Protein AF-A0A962T530-F1 (afdb_monomer_lite)

Secondary structure (DSSP, 8-state):
----TT-SS---S-SS-HHHHHHHHHHHHHHHHHHHHHHHHT--GGGT-----GGGS------

Structure (mmCIF, N/CA/C/O backbone):
data_AF-A0A962T530-F1
#
_entry.id   AF-A0A962T530-F1
#
loop_
_atom_site.group_PDB
_atom_site.id
_atom_site.type_symbol
_atom_site.label_atom_id
_atom_site.label_alt_id
_atom_site.label_comp_id
_atom_site.label_asym_id
_atom_site.label_entity_id
_atom_site.label_seq_id
_atom_site.pdbx_PDB_ins_code
_atom_site.Cartn_x
_atom_site.Cartn_y
_atom_site.Cartn_z
_atom_site.occupancy
_atom_site.B_iso_or_equiv
_atom_site.auth_seq_id
_atom_site.auth_comp_id
_atom_site.auth_asym_id
_atom_site.auth_atom_id
_atom_site.pdbx_PDB_model_num
ATOM 1 N N . ASN A 1 1 ? 8.324 -4.525 -16.407 1.00 77.25 1 ASN A N 1
ATOM 2 C CA . ASN A 1 1 ? 8.674 -5.959 -16.345 1.00 77.25 1 ASN A CA 1
ATOM 3 C C . ASN A 1 1 ? 7.773 -6.647 -15.318 1.00 77.25 1 ASN A C 1
ATOM 5 O O . ASN A 1 1 ? 8.271 -7.130 -14.321 1.00 77.25 1 ASN A O 1
ATOM 9 N N . ASN A 1 2 ? 6.448 -6.645 -15.495 1.00 88.19 2 ASN A N 1
ATOM 10 C CA . ASN A 1 2 ? 5.532 -7.206 -14.492 1.00 88.19 2 ASN A CA 1
ATOM 11 C C . ASN A 1 2 ? 4.253 -7.697 -15.182 1.00 88.19 2 ASN A C 1
ATOM 13 O O . ASN A 1 2 ? 3.780 -7.021 -16.098 1.00 88.19 2 ASN A O 1
ATOM 17 N N . SER A 1 3 ? 3.715 -8.845 -14.753 1.00 92.38 3 SER A N 1
ATOM 18 C CA . SER A 1 3 ? 2.360 -9.276 -15.123 1.00 92.38 3 SER A CA 1
ATOM 19 C C . SER A 1 3 ? 1.389 -8.924 -13.990 1.00 92.38 3 SER A C 1
ATOM 21 O O . SER A 1 3 ? 1.680 -9.264 -12.842 1.00 92.38 3 SER A O 1
ATOM 23 N N . PRO A 1 4 ? 0.257 -8.258 -14.277 1.00 93.44 4 PRO A N 1
ATOM 24 C CA . PRO A 1 4 ? -0.767 -7.937 -13.284 1.00 93.44 4 PRO A CA 1
ATOM 25 C C . PRO A 1 4 ? -1.728 -9.101 -12.973 1.00 93.44 4 PRO A C 1
ATOM 27 O O . PRO A 1 4 ? -2.702 -8.901 -12.247 1.00 93.44 4 PRO A O 1
ATOM 30 N N . ASP A 1 5 ? -1.501 -10.300 -13.520 1.00 96.06 5 ASP A N 1
ATOM 31 C CA . ASP A 1 5 ? -2.394 -11.446 -13.321 1.00 96.06 5 ASP A CA 1
ATOM 32 C C . ASP A 1 5 ? -2.588 -11.762 -11.827 1.00 96.06 5 ASP A C 1
ATOM 34 O O . ASP A 1 5 ? -1.631 -11.965 -11.080 1.00 96.06 5 ASP A O 1
ATOM 38 N N . GLY A 1 6 ? -3.848 -11.815 -11.387 1.00 94.88 6 GLY A N 1
ATOM 39 C CA . GLY A 1 6 ? -4.207 -12.076 -9.988 1.00 94.88 6 GLY A CA 1
ATOM 40 C C . GLY A 1 6 ? -4.172 -10.854 -9.062 1.00 94.88 6 GLY A C 1
ATOM 41 O O . GLY A 1 6 ? -4.450 -11.001 -7.874 1.00 94.88 6 GLY A O 1
ATOM 42 N N . VAL A 1 7 ? -3.881 -9.654 -9.574 1.00 93.50 7 VAL A N 1
ATOM 43 C CA . VAL A 1 7 ? -3.943 -8.402 -8.806 1.00 93.50 7 VAL A CA 1
ATOM 44 C C . VAL A 1 7 ? -5.297 -7.725 -9.022 1.00 93.50 7 VAL A C 1
ATOM 46 O O . VAL A 1 7 ? -5.648 -7.366 -10.141 1.00 93.50 7 VAL A O 1
ATOM 49 N N . ASN A 1 8 ? -6.058 -7.511 -7.945 1.00 96.94 8 ASN A N 1
ATOM 50 C CA . ASN A 1 8 ? -7.374 -6.862 -8.033 1.00 96.94 8 ASN A CA 1
ATOM 51 C C . ASN A 1 8 ? -7.288 -5.364 -8.357 1.00 96.94 8 ASN A C 1
ATOM 53 O O . ASN A 1 8 ? -8.122 -4.848 -9.093 1.00 96.94 8 ASN A O 1
ATOM 57 N N . TYR A 1 9 ? -6.285 -4.680 -7.804 1.00 92.62 9 TYR A N 1
ATOM 58 C CA . TYR A 1 9 ? -6.093 -3.239 -7.953 1.00 92.62 9 TYR A CA 1
ATOM 59 C C . TYR A 1 9 ? -4.665 -2.964 -8.404 1.00 92.62 9 TYR A C 1
ATOM 61 O O . TYR A 1 9 ? -3.730 -2.916 -7.605 1.00 92.62 9 TYR A O 1
ATOM 69 N N . VAL A 1 10 ? -4.493 -2.842 -9.716 1.00 93.75 10 VAL A N 1
ATOM 70 C CA . VAL A 1 10 ? -3.186 -2.607 -10.328 1.00 93.75 10 VAL A CA 1
ATOM 71 C C . VAL A 1 10 ? -2.865 -1.118 -10.263 1.00 93.75 10 VAL A C 1
ATOM 73 O O . VAL A 1 10 ? -3.616 -0.297 -10.784 1.00 93.75 10 VAL A O 1
ATOM 76 N N . VAL A 1 11 ? -1.717 -0.776 -9.676 1.00 91.56 11 VAL A N 1
ATOM 77 C CA . VAL A 1 11 ? -1.172 0.588 -9.692 1.00 91.56 11 VAL A CA 1
ATOM 78 C C . VAL A 1 11 ? -0.022 0.636 -10.702 1.00 91.56 11 VAL A C 1
ATOM 80 O O . VAL A 1 11 ? 1.065 0.136 -10.404 1.00 91.56 11 VAL A O 1
ATOM 83 N N . PRO A 1 12 ? -0.228 1.186 -11.913 1.00 93.00 12 PRO A N 1
ATOM 84 C CA . PRO A 1 12 ? 0.842 1.315 -12.895 1.00 93.00 12 PRO A CA 1
ATOM 85 C C . PRO A 1 12 ? 1.849 2.377 -12.440 1.00 93.00 12 PRO A C 1
ATOM 87 O O . PRO A 1 12 ? 1.474 3.467 -12.005 1.00 93.00 12 PRO A O 1
ATOM 90 N N . GLY A 1 13 ? 3.141 2.080 -12.549 1.00 92.50 13 GLY A N 1
ATOM 91 C CA . GLY A 1 13 ? 4.163 2.958 -11.998 1.00 92.50 13 GLY A CA 1
ATOM 92 C C . GLY A 1 13 ? 5.587 2.479 -12.228 1.00 92.50 13 GLY A C 1
ATOM 93 O O . GLY A 1 13 ? 5.822 1.460 -12.872 1.00 92.50 13 GLY A O 1
ATOM 94 N N . ASN A 1 14 ? 6.532 3.254 -11.702 1.00 94.69 14 ASN A N 1
ATOM 95 C CA . ASN A 1 14 ? 7.953 2.927 -11.723 1.00 94.69 14 ASN A CA 1
ATOM 96 C C . ASN A 1 14 ? 8.317 2.189 -10.427 1.00 94.69 14 ASN A C 1
ATOM 98 O O . ASN A 1 14 ? 8.266 2.784 -9.355 1.00 94.69 14 ASN A O 1
ATOM 102 N N . ASP A 1 15 ? 8.680 0.918 -10.524 1.00 94.75 15 ASP A N 1
ATOM 103 C CA . ASP A 1 15 ? 9.041 0.044 -9.405 1.00 94.75 15 ASP A CA 1
ATOM 104 C C . ASP A 1 15 ? 10.527 0.110 -9.020 1.00 94.75 15 ASP A C 1
ATOM 106 O O . ASP A 1 15 ? 10.882 -0.199 -7.885 1.00 94.75 15 ASP A O 1
ATOM 110 N N . ASP A 1 16 ? 11.391 0.581 -9.919 1.00 94.38 16 ASP A N 1
ATOM 111 C CA . ASP A 1 16 ? 12.846 0.564 -9.729 1.00 94.38 16 ASP A CA 1
ATOM 112 C C . ASP A 1 16 ? 13.391 1.825 -9.034 1.00 94.38 16 ASP A C 1
ATOM 114 O O . ASP A 1 16 ? 14.482 1.832 -8.455 1.00 94.38 16 ASP A O 1
ATOM 118 N N . ALA A 1 17 ? 12.658 2.940 -9.090 1.00 97.69 17 ALA A N 1
ATOM 119 C CA . ALA A 1 17 ? 13.113 4.196 -8.506 1.00 97.69 17 ALA A CA 1
ATOM 120 C C . ALA A 1 17 ? 12.766 4.293 -7.015 1.00 97.69 17 ALA A C 1
ATOM 122 O O . ALA A 1 17 ? 11.596 4.335 -6.642 1.00 97.69 17 ALA A O 1
ATOM 123 N N . ILE A 1 18 ? 13.778 4.512 -6.164 1.00 97.62 18 ILE A N 1
ATOM 124 C CA . ILE A 1 18 ? 13.569 4.720 -4.718 1.00 97.62 18 ILE A CA 1
ATOM 125 C C . ILE A 1 18 ? 12.562 5.838 -4.412 1.00 97.62 18 ILE A C 1
ATOM 127 O O . ILE A 1 18 ? 11.750 5.711 -3.501 1.00 97.62 18 ILE A O 1
ATOM 131 N N . ARG A 1 19 ? 12.557 6.910 -5.215 1.00 97.81 19 ARG A N 1
ATOM 132 C CA . ARG A 1 19 ? 11.585 8.005 -5.080 1.00 97.81 19 ARG A CA 1
ATOM 133 C C . ARG A 1 19 ? 10.147 7.545 -5.325 1.00 97.81 19 ARG A C 1
ATOM 135 O O . ARG A 1 19 ? 9.246 8.021 -4.648 1.00 97.81 19 ARG A O 1
ATOM 142 N N . ALA A 1 20 ? 9.935 6.648 -6.286 1.00 97.00 20 ALA A N 1
ATOM 143 C CA . ALA A 1 20 ? 8.612 6.122 -6.601 1.00 97.00 20 ALA A CA 1
ATOM 144 C C . ALA A 1 20 ? 8.133 5.169 -5.496 1.00 97.00 20 ALA A C 1
ATOM 146 O O . ALA A 1 20 ? 7.027 5.335 -4.996 1.00 97.00 20 ALA A O 1
ATOM 147 N N . ILE A 1 21 ? 9.008 4.281 -5.009 1.00 95.94 21 ILE A N 1
ATOM 148 C CA . ILE A 1 21 ? 8.724 3.415 -3.853 1.00 95.94 21 ILE A CA 1
ATOM 149 C C . ILE A 1 21 ? 8.307 4.250 -2.632 1.00 95.94 21 ILE A C 1
ATOM 151 O O . ILE A 1 21 ? 7.287 3.968 -2.008 1.00 95.94 21 ILE A O 1
ATOM 155 N N . GLN A 1 22 ? 9.068 5.300 -2.309 1.00 98.00 22 GLN A N 1
ATOM 156 C CA . GLN A 1 22 ? 8.755 6.201 -1.195 1.00 98.00 22 GLN A CA 1
ATOM 157 C C . GLN A 1 22 ? 7.408 6.907 -1.378 1.00 98.00 22 GLN A C 1
ATOM 159 O O . GLN A 1 22 ? 6.646 7.009 -0.421 1.00 98.00 22 GLN A O 1
ATOM 164 N N . LEU A 1 23 ? 7.104 7.362 -2.596 1.00 97.00 23 LEU A N 1
ATOM 165 C CA . LEU A 1 23 ? 5.830 7.999 -2.918 1.00 97.00 23 LEU A CA 1
ATOM 166 C C . LEU A 1 23 ? 4.650 7.041 -2.706 1.00 97.00 23 LEU A C 1
ATOM 168 O O . LEU A 1 23 ? 3.688 7.402 -2.032 1.00 97.00 23 LEU A O 1
ATOM 172 N N . TYR A 1 24 ? 4.732 5.821 -3.244 1.00 96.38 24 TYR A N 1
ATOM 173 C CA . TYR A 1 24 ? 3.654 4.836 -3.140 1.00 96.38 24 TYR A CA 1
ATOM 174 C C . TYR A 1 24 ? 3.436 4.385 -1.698 1.00 96.38 24 TYR A C 1
ATOM 176 O O . TYR A 1 24 ? 2.310 4.419 -1.207 1.00 96.38 24 TYR A O 1
ATOM 184 N N . LEU A 1 25 ? 4.509 4.013 -0.994 1.00 96.62 25 LEU A N 1
ATOM 185 C CA . LEU A 1 25 ? 4.412 3.578 0.399 1.00 96.62 25 LEU A CA 1
ATOM 186 C C . LEU A 1 25 ? 3.946 4.710 1.316 1.00 96.62 25 LEU A C 1
ATOM 188 O O . LEU A 1 25 ? 3.154 4.457 2.217 1.00 96.62 25 LEU A O 1
ATOM 192 N N . GLY A 1 26 ? 4.397 5.944 1.076 1.00 97.81 26 GLY A N 1
ATOM 193 C CA . GLY A 1 26 ? 3.949 7.115 1.827 1.00 97.81 26 GLY A CA 1
ATOM 194 C C . GLY A 1 26 ? 2.450 7.362 1.670 1.00 97.81 26 GLY A C 1
ATOM 195 O O . GLY A 1 26 ? 1.748 7.486 2.668 1.00 97.81 26 GLY A O 1
ATOM 196 N N . GLY A 1 27 ? 1.945 7.359 0.432 1.00 96.50 27 GLY A N 1
ATOM 197 C CA . GLY A 1 27 ? 0.516 7.544 0.163 1.00 96.50 27 GLY A CA 1
ATOM 198 C C . GLY A 1 27 ? -0.355 6.433 0.755 1.00 96.50 27 GLY A C 1
ATOM 199 O O . GLY A 1 27 ? -1.371 6.716 1.383 1.00 96.50 27 GLY A O 1
ATOM 200 N N . VAL A 1 28 ? 0.062 5.169 0.614 1.00 96.69 28 VAL A N 1
ATOM 201 C CA . VAL A 1 28 ? -0.672 4.028 1.189 1.00 96.69 28 VAL A CA 1
ATOM 202 C C . VAL A 1 28 ? -0.655 4.068 2.718 1.00 96.69 28 VAL A C 1
ATOM 204 O O . VAL A 1 28 ? -1.675 3.795 3.345 1.00 96.69 28 VAL A O 1
ATOM 207 N N . ALA A 1 29 ? 0.476 4.422 3.333 1.00 97.62 29 ALA A N 1
ATOM 208 C CA . ALA A 1 29 ? 0.569 4.544 4.784 1.00 97.62 29 ALA A CA 1
ATOM 209 C C . ALA A 1 29 ? -0.377 5.626 5.322 1.00 97.62 29 ALA A C 1
ATOM 211 O O . ALA A 1 29 ? -1.092 5.363 6.288 1.00 97.62 29 ALA A O 1
ATOM 212 N N . GLU A 1 30 ? -0.419 6.795 4.679 1.00 97.12 30 GLU A N 1
ATOM 213 C CA . GLU A 1 30 ? -1.322 7.881 5.069 1.00 97.12 30 GLU A CA 1
ATOM 214 C C . GLU A 1 30 ? -2.789 7.456 4.952 1.00 97.12 30 GLU A C 1
ATOM 216 O O . GLU A 1 30 ? -3.526 7.544 5.930 1.00 97.12 30 GLU A O 1
ATOM 221 N N . ALA A 1 31 ? -3.186 6.874 3.816 1.00 94.44 31 ALA A N 1
ATOM 222 C CA . ALA A 1 31 ? -4.555 6.405 3.599 1.00 94.44 31 ALA A CA 1
ATOM 223 C C . ALA A 1 31 ? -5.002 5.369 4.650 1.00 94.44 31 ALA A C 1
ATOM 225 O O . ALA A 1 31 ? -6.132 5.398 5.136 1.00 94.44 31 ALA A O 1
ATOM 226 N N . VAL A 1 32 ? -4.108 4.455 5.049 1.00 93.75 32 VAL A N 1
ATOM 227 C CA . VAL A 1 32 ? -4.399 3.470 6.104 1.00 93.75 32 VAL A CA 1
ATOM 228 C C . VAL A 1 32 ? -4.554 4.143 7.470 1.00 93.75 32 VAL A C 1
ATOM 230 O O . VAL A 1 32 ? -5.419 3.746 8.252 1.00 93.75 32 VAL A O 1
ATOM 233 N N . LEU A 1 33 ? -3.719 5.133 7.794 1.00 94.19 33 LEU A N 1
ATOM 234 C CA . LEU A 1 33 ? -3.819 5.867 9.057 1.00 94.19 33 LEU A CA 1
ATOM 235 C C . LEU A 1 33 ? -5.103 6.697 9.124 1.00 94.19 33 LEU A C 1
ATOM 237 O O . LEU A 1 33 ? -5.796 6.645 10.142 1.00 94.19 33 LEU A O 1
ATOM 241 N N . GLU A 1 34 ? -5.446 7.385 8.040 1.00 92.00 34 GLU A N 1
ATOM 242 C CA . GLU A 1 34 ? -6.685 8.147 7.903 1.00 92.00 34 GLU A CA 1
ATOM 243 C C . GLU A 1 34 ? -7.910 7.242 8.055 1.00 92.00 34 GLU A C 1
ATOM 245 O O . GLU A 1 34 ? -8.741 7.475 8.934 1.00 92.00 34 GLU A O 1
ATOM 250 N N . GLY A 1 35 ? -7.968 6.129 7.315 1.00 88.56 35 GLY A N 1
ATOM 251 C CA . GLY A 1 35 ? -9.066 5.167 7.427 1.00 88.56 35 GLY A CA 1
ATOM 252 C C . GLY A 1 35 ? -9.227 4.608 8.846 1.00 88.56 35 GLY A C 1
ATOM 253 O O . GLY A 1 35 ? -10.341 4.451 9.346 1.00 88.56 35 GLY A O 1
ATOM 254 N N . ARG A 1 36 ? -8.120 4.365 9.560 1.00 90.19 36 ARG A N 1
ATOM 255 C CA . ARG A 1 36 ? -8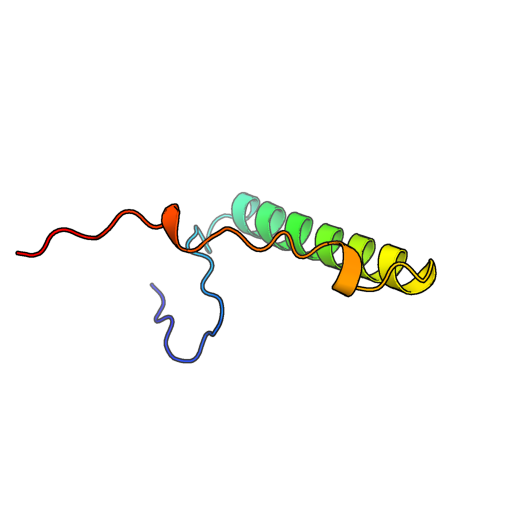.167 3.944 10.972 1.00 90.19 36 ARG A CA 1
ATOM 256 C C . ARG A 1 36 ? -8.690 5.040 11.896 1.00 90.19 36 ARG A C 1
ATOM 258 O O . ARG A 1 36 ? -9.419 4.723 12.836 1.00 90.19 36 ARG A O 1
ATOM 265 N N . ALA A 1 37 ? -8.310 6.294 11.667 1.00 90.19 37 ALA A N 1
ATOM 266 C CA . ALA A 1 37 ? -8.804 7.426 12.444 1.00 90.19 37 ALA A CA 1
ATOM 267 C C . ALA A 1 37 ? -10.314 7.621 12.234 1.00 90.19 37 ALA A C 1
ATOM 269 O O . ALA A 1 37 ? -11.052 7.773 13.206 1.00 90.19 37 ALA A O 1
ATOM 270 N N . VAL A 1 38 ? -10.781 7.514 10.989 1.00 86.69 38 VAL A N 1
ATOM 271 C CA . VAL A 1 38 ? -12.200 7.571 10.614 1.00 86.69 38 VAL A CA 1
ATOM 272 C C . VAL A 1 38 ? -13.000 6.491 11.354 1.00 86.69 38 VAL A C 1
ATOM 274 O O . VAL A 1 38 ? -13.909 6.825 12.120 1.00 86.69 38 VAL A O 1
ATOM 277 N N . LEU A 1 39 ? -12.564 5.226 11.288 1.00 81.88 39 LEU A N 1
ATOM 278 C CA . LEU A 1 39 ? -13.188 4.118 12.027 1.00 81.88 39 LEU A CA 1
ATOM 279 C C . LEU A 1 39 ? -13.218 4.342 13.547 1.00 81.88 39 LEU A C 1
ATOM 281 O O . LEU A 1 39 ? -14.213 4.027 14.199 1.00 81.88 39 LEU A O 1
ATOM 285 N N . ALA A 1 40 ? -12.152 4.902 14.126 1.00 80.38 40 ALA A N 1
ATOM 286 C CA . ALA A 1 40 ? -12.085 5.188 15.560 1.00 80.38 40 ALA A CA 1
ATOM 287 C C . ALA A 1 40 ? -13.066 6.289 16.007 1.00 80.38 40 ALA A C 1
ATOM 289 O O . ALA A 1 40 ? -13.470 6.314 17.168 1.00 80.38 40 ALA A O 1
ATOM 290 N N . THR A 1 41 ? -13.457 7.185 15.098 1.00 78.31 41 THR A N 1
ATOM 291 C CA . THR A 1 41 ? -14.405 8.280 15.370 1.00 78.31 41 THR A 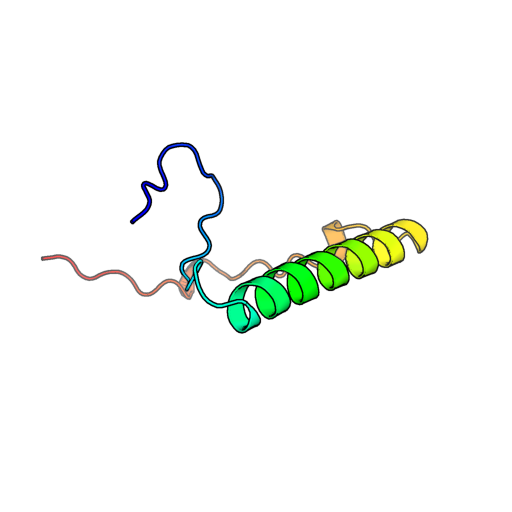CA 1
ATOM 292 C C . THR A 1 41 ? -15.868 7.916 15.105 1.00 78.31 41 THR A C 1
ATOM 294 O O . THR A 1 41 ? -16.751 8.721 15.391 1.00 78.31 41 THR A O 1
ATOM 297 N N . GLY A 1 42 ? -16.148 6.707 14.603 1.00 65.44 42 GLY A N 1
ATOM 298 C CA . GLY A 1 42 ? -17.510 6.231 14.344 1.00 65.44 42 GLY A CA 1
ATOM 299 C C . GLY A 1 42 ? -18.152 6.774 13.063 1.00 65.44 42 GLY A C 1
ATOM 300 O O . GLY A 1 42 ? -19.309 6.460 12.801 1.00 65.44 42 GLY A O 1
ATOM 301 N N . ARG A 1 43 ? -17.412 7.536 12.246 1.00 62.00 43 ARG A N 1
ATOM 302 C CA . ARG A 1 43 ? -17.772 7.793 10.846 1.00 62.00 43 ARG A CA 1
ATOM 303 C C . ARG A 1 43 ? -17.406 6.544 10.054 1.00 62.00 43 ARG A C 1
ATOM 305 O O . ARG A 1 43 ? -16.236 6.276 9.823 1.00 62.00 43 ARG A O 1
ATOM 312 N N . GLY A 1 44 ? -18.383 5.691 9.780 1.00 57.72 44 GLY A N 1
ATOM 313 C CA . GLY A 1 44 ? -18.165 4.482 8.991 1.00 57.72 44 GLY A CA 1
ATOM 314 C C . GLY A 1 44 ? -18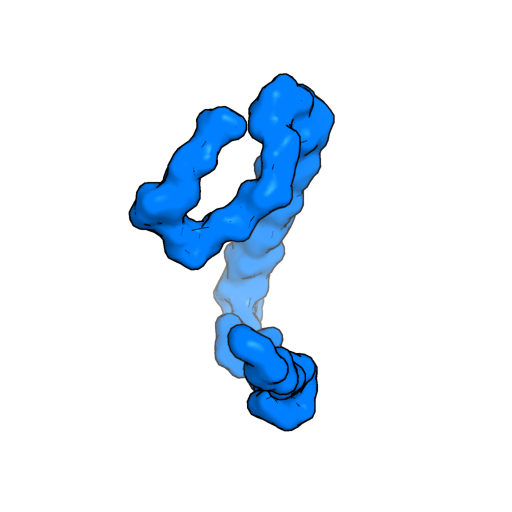.039 4.790 7.492 1.00 57.72 44 GLY A C 1
ATOM 315 O O . GLY A 1 44 ? -18.460 5.858 7.054 1.00 57.72 44 GLY A O 1
ATOM 316 N N . PRO A 1 45 ? -17.523 3.839 6.694 1.00 56.06 45 PRO A N 1
ATOM 317 C CA . PRO A 1 45 ? -17.349 3.983 5.243 1.00 56.06 45 PRO A CA 1
ATOM 318 C C . PRO A 1 45 ? -18.647 4.276 4.464 1.00 56.06 45 PRO A C 1
ATOM 320 O O . PRO A 1 45 ? -18.579 4.767 3.347 1.00 56.06 45 PRO A O 1
ATOM 323 N N . GLU A 1 46 ? -19.823 4.042 5.050 1.00 55.44 46 GLU A N 1
ATOM 324 C CA . GLU A 1 46 ? -21.133 4.335 4.443 1.00 55.44 46 GLU A CA 1
ATOM 325 C C . GLU A 1 46 ? -21.364 5.834 4.147 1.00 55.44 46 GLU A C 1
ATOM 327 O O . GLU A 1 46 ? -22.199 6.165 3.312 1.00 55.44 46 GLU A O 1
ATOM 332 N N . GLU A 1 47 ? -20.647 6.755 4.806 1.00 55.91 47 GLU A N 1
ATOM 333 C CA . GLU A 1 47 ? -20.849 8.206 4.630 1.00 55.91 47 GLU A CA 1
ATOM 334 C C . GLU A 1 47 ? -19.966 8.840 3.532 1.00 55.91 47 GLU A C 1
ATOM 336 O O . GLU A 1 47 ? -20.191 9.996 3.176 1.00 55.91 47 GLU A O 1
ATOM 341 N N . GLU A 1 48 ? -18.978 8.118 2.980 1.00 55.81 48 GLU A N 1
ATOM 342 C CA . GLU A 1 48 ? -17.955 8.688 2.075 1.00 55.81 48 GLU A CA 1
ATOM 343 C C . GLU A 1 48 ? -17.989 8.136 0.634 1.00 55.81 48 GLU A C 1
ATOM 345 O O . GLU A 1 48 ? -17.315 8.660 -0.255 1.00 55.81 48 GLU A O 1
ATOM 350 N N . PHE A 1 49 ? -18.807 7.121 0.342 1.00 57.16 49 PHE A N 1
ATOM 351 C CA . PHE A 1 49 ? -19.030 6.703 -1.044 1.00 57.16 49 PHE A CA 1
ATOM 352 C C . PHE A 1 49 ? -19.921 7.723 -1.765 1.00 57.16 49 PHE A C 1
ATOM 354 O O . PHE A 1 49 ? -21.145 7.695 -1.664 1.00 57.16 49 PHE A O 1
ATOM 361 N N . VAL A 1 50 ? -19.307 8.626 -2.531 1.00 65.81 50 VAL A N 1
ATOM 362 C CA . VAL A 1 50 ? -20.025 9.400 -3.551 1.00 65.81 50 VAL A CA 1
ATOM 363 C C . VAL A 1 50 ? -20.238 8.481 -4.751 1.00 65.81 50 VAL A C 1
ATOM 365 O O . VAL A 1 50 ? -19.323 8.274 -5.548 1.00 65.81 50 VAL A O 1
ATOM 368 N N . GLU A 1 51 ? -21.433 7.901 -4.871 1.00 62.34 51 GLU A N 1
ATOM 369 C CA . GLU A 1 51 ? -21.840 7.185 -6.083 1.00 62.34 51 GLU A CA 1
ATOM 370 C C . GLU A 1 51 ? -21.758 8.146 -7.278 1.00 62.34 51 GLU A C 1
ATOM 372 O O . GLU A 1 51 ? -22.502 9.125 -7.369 1.00 62.34 51 GLU A O 1
ATOM 377 N N . ILE A 1 52 ? -20.816 7.894 -8.190 1.00 65.81 52 ILE A N 1
ATOM 378 C CA . ILE A 1 52 ? -20.765 8.614 -9.462 1.00 65.81 52 ILE A CA 1
ATOM 379 C C . ILE A 1 52 ? -21.907 8.055 -10.316 1.00 65.81 52 ILE A C 1
ATOM 381 O O . ILE A 1 52 ? -21.913 6.848 -10.573 1.00 65.81 52 ILE A O 1
ATOM 385 N N . PRO A 1 53 ? -22.873 8.882 -10.758 1.00 62.78 53 PRO A N 1
ATOM 386 C CA . PRO A 1 53 ? -23.948 8.405 -11.613 1.00 62.78 53 PRO A CA 1
ATOM 387 C C . PRO A 1 53 ? -23.361 7.797 -12.891 1.00 62.78 53 PRO A C 1
ATOM 389 O O . PRO A 1 53 ? -22.417 8.331 -13.476 1.00 62.78 53 PRO A O 1
ATOM 392 N N . GLU A 1 54 ? -23.942 6.684 -13.334 1.00 62.81 54 GLU A N 1
ATOM 393 C CA . GLU A 1 54 ? -23.488 5.881 -14.484 1.00 62.81 54 GLU A CA 1
ATOM 394 C C . GLU A 1 54 ? -23.378 6.699 -15.795 1.00 62.81 54 GLU A C 1
ATOM 396 O O . GLU A 1 54 ? -22.682 6.319 -16.732 1.00 62.81 54 GLU A O 1
ATOM 401 N N . GLU A 1 55 ? -24.005 7.876 -15.829 1.00 63.81 55 GLU A N 1
ATOM 402 C CA . GLU A 1 55 ? -24.050 8.827 -16.942 1.00 63.81 55 GLU A CA 1
ATOM 403 C C . GLU A 1 55 ? -22.702 9.514 -17.262 1.00 63.81 55 GLU A C 1
ATOM 405 O O . GLU A 1 55 ? -22.549 10.075 -18.345 1.00 63.81 55 GLU A O 1
ATOM 410 N N . VAL A 1 56 ? -21.701 9.462 -16.369 1.00 59.50 56 VAL A N 1
ATOM 411 C CA . VAL A 1 56 ? -20.385 10.118 -16.575 1.00 59.50 56 VAL A CA 1
ATOM 412 C C . VAL A 1 56 ? -19.318 9.177 -17.162 1.00 59.50 56 VAL A C 1
ATOM 414 O O . VAL A 1 56 ? -18.178 9.590 -17.385 1.00 59.50 56 VAL A O 1
ATOM 417 N N . LEU A 1 57 ? -19.651 7.912 -17.441 1.00 54.84 57 LEU A N 1
ATOM 418 C CA . LEU A 1 57 ? -18.739 7.024 -18.162 1.00 54.84 57 LEU A CA 1
ATOM 419 C C . LEU A 1 57 ? -18.672 7.472 -19.630 1.00 54.84 57 LEU A C 1
ATOM 421 O O . LEU A 1 57 ? -19.711 7.505 -20.294 1.00 54.84 57 LEU A O 1
ATOM 425 N N . PRO A 1 58 ? -17.490 7.812 -20.182 1.00 57.62 58 PRO A N 1
ATOM 426 C CA . PRO A 1 58 ? -17.384 8.042 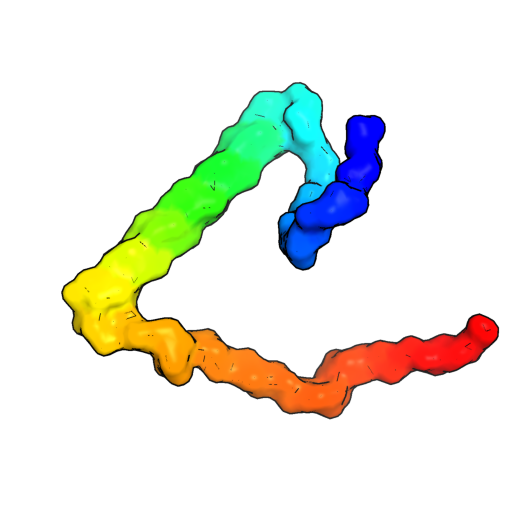-21.611 1.00 57.62 58 PRO A CA 1
ATOM 427 C C . PRO A 1 58 ? -17.748 6.733 -22.306 1.00 57.62 58 PRO A C 1
ATOM 429 O O . PRO A 1 58 ? -17.029 5.739 -22.200 1.00 57.62 58 PRO A O 1
ATOM 432 N N . VAL A 1 59 ? -18.900 6.732 -22.977 1.00 61.34 59 VAL A N 1
ATOM 433 C CA . VAL A 1 59 ? -19.344 5.630 -23.824 1.00 61.34 59 VAL A CA 1
ATOM 434 C C . VAL A 1 59 ? -18.228 5.414 -24.837 1.00 61.34 59 VAL A C 1
ATOM 436 O O . VAL A 1 59 ? -17.971 6.278 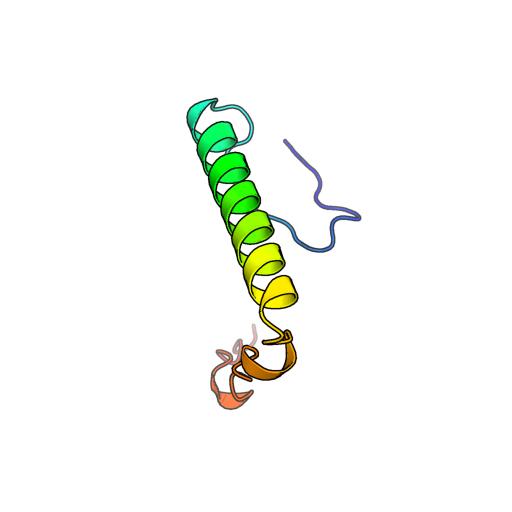-25.675 1.00 61.34 59 VAL A O 1
ATOM 439 N N . SER A 1 60 ? -17.496 4.309 -24.711 1.00 60.81 60 SER A N 1
ATOM 440 C CA . SER A 1 60 ? -16.515 3.924 -25.713 1.00 60.81 60 SER A CA 1
ATOM 441 C C . SER A 1 60 ? -17.287 3.603 -26.987 1.00 60.81 60 SER A C 1
ATOM 443 O O . SER A 1 60 ? -17.883 2.531 -27.113 1.00 60.81 60 SER A O 1
ATOM 445 N N . GLU A 1 61 ? -17.335 4.575 -27.890 1.00 51.34 61 GLU A N 1
ATOM 446 C CA . GLU A 1 61 ? -17.833 4.405 -29.243 1.00 51.34 61 GLU A CA 1
ATOM 447 C C . GLU A 1 61 ? -16.980 3.324 -29.918 1.00 51.34 61 GLU A C 1
ATOM 449 O O . GLU A 1 61 ? -15.749 3.339 -29.844 1.00 51.34 61 GLU A O 1
ATOM 454 N N . GLY A 1 62 ? -17.657 2.319 -30.468 1.00 50.38 62 GLY A N 1
ATOM 455 C CA . GLY A 1 62 ? -17.019 1.131 -31.009 1.00 50.38 62 GLY A CA 1
ATOM 456 C C . GLY A 1 62 ? -16.114 1.411 -32.209 1.00 50.38 62 GLY A C 1
ATOM 457 O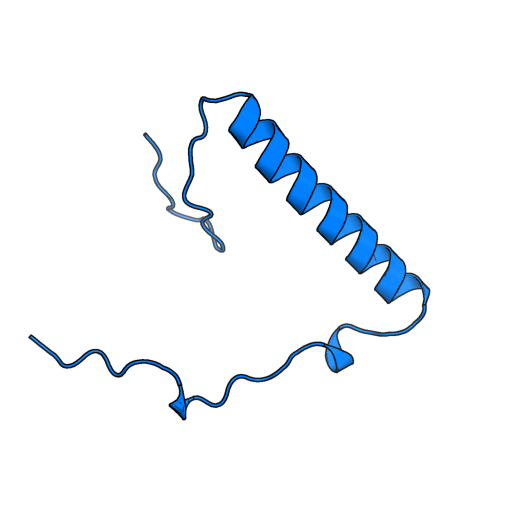 O . GLY A 1 62 ? -16.327 2.349 -32.976 1.00 50.38 62 GLY A O 1
ATOM 458 N N . ALA A 1 63 ? -15.151 0.511 -32.390 1.00 36.25 63 ALA A N 1
ATOM 459 C CA . ALA A 1 63 ? -14.543 0.166 -33.668 1.00 36.25 63 ALA A CA 1
ATOM 460 C C . ALA A 1 63 ? -14.225 -1.334 -33.664 1.00 36.25 63 ALA A C 1
ATOM 462 O O . ALA A 1 63 ? -13.682 -1.808 -32.639 1.00 36.25 63 ALA A O 1
#

Radius of gyration: 17.15 Å; chains: 1; bounding box: 38×22×49 Å

Foldseek 3Di:
DDDCPPPPDDDDDDPPDPVGVCVVVVVVVVVVVVQVVCVVVVNDPVVPDPPDPPVPPPPPDDD

pLDDT: mean 80.81, std 17.5, range [36.25, 98.0]

Sequence (63 aa):
NNSPDGVNYVVPGNDDAIRAIQLYLGGVAEAVLEGRAVLATGRGPEEEFVEIPEEVLPVSEGA